Protein AF-A0A7C4PYD6-F1 (afdb_monomer_lite)

Foldseek 3Di:
DVVVVVVVVVVVVVVVVVVVVQKDWDAQDPFIDIAGPPDVLRVLQRLLRRLQVLLVVCVVVVVPPPSSFVSSQVSVCVNPVDRDTSCCCSPPDDSDHDDD

Radius of gyration: 19.45 Å; chains: 1; bounding box: 52×37×45 Å

Secondary structure (DSSP, 8-state):
-HHHHHHHHHHHHHHHHHHHT-EEEEEETTEEEEEETT-HHHHHHHHHHHHHHHHHHHHHTTT--HHHHHHHHHHHHHHH-----HHHHHHTS--PPPP-

Sequence (100 aa):
MKSFLAFVLIIIVLFIVGYFFGKRCYEIGSCKACWNLDNEISHYNAIIDVISCACIKAKSENYQNSTLNTLIETAYRGITEKDLNTEEICEKEALIKYET

Structure (mmCIF, N/CA/C/O backbone):
data_AF-A0A7C4PYD6-F1
#
_entry.id   AF-A0A7C4PYD6-F1
#
loop_
_atom_site.group_PDB
_atom_site.id
_atom_site.type_symbol
_atom_site.label_atom_id
_atom_site.label_alt_id
_atom_site.label_comp_id
_atom_site.label_asym_id
_atom_site.label_entity_id
_atom_site.label_seq_id
_atom_site.pdbx_PDB_ins_code
_atom_site.Cartn_x
_atom_site.Cartn_y
_atom_site.Cartn_z
_atom_site.occupancy
_atom_site.B_iso_or_equiv
_atom_site.auth_seq_id
_atom_site.auth_comp_id
_atom_site.auth_asym_id
_atom_site.auth_atom_id
_atom_site.pdbx_PDB_model_num
ATOM 1 N N . MET A 1 1 ? 39.159 -20.256 -29.359 1.00 60.56 1 MET A N 1
ATOM 2 C CA . MET A 1 1 ? 37.725 -20.564 -29.586 1.00 60.56 1 MET A CA 1
ATOM 3 C C . MET A 1 1 ? 36.952 -20.869 -28.301 1.00 60.56 1 MET A C 1
ATOM 5 O O . MET A 1 1 ? 36.018 -20.135 -28.022 1.00 60.56 1 MET A O 1
ATOM 9 N N . LYS A 1 2 ? 37.342 -21.857 -27.475 1.00 62.00 2 LYS A N 1
ATOM 10 C CA . LYS A 1 2 ? 36.602 -22.222 -26.241 1.00 62.00 2 LYS A CA 1
ATOM 11 C C . LYS A 1 2 ? 36.433 -21.071 -25.227 1.00 62.00 2 LYS A C 1
ATOM 13 O O . LYS A 1 2 ? 35.346 -20.887 -24.697 1.00 62.00 2 LYS A O 1
ATOM 18 N N . SER A 1 3 ? 37.470 -20.253 -25.027 1.00 68.12 3 SER A N 1
ATOM 19 C CA . SER A 1 3 ? 37.426 -19.122 -24.081 1.00 68.12 3 SER A CA 1
ATOM 20 C C . SER A 1 3 ? 36.535 -17.960 -24.541 1.00 68.12 3 SER A C 1
ATOM 22 O O . SER A 1 3 ? 35.935 -17.283 -23.716 1.00 68.12 3 SER A O 1
ATOM 24 N N . PHE A 1 4 ? 36.421 -17.742 -25.855 1.00 76.25 4 PHE A N 1
ATOM 25 C CA . PHE A 1 4 ? 35.554 -16.703 -26.421 1.00 76.25 4 PHE A CA 1
ATOM 26 C C . PHE A 1 4 ? 34.080 -17.101 -26.306 1.00 76.25 4 PHE A C 1
ATOM 28 O O . PHE A 1 4 ? 33.244 -16.296 -25.915 1.00 76.25 4 PHE A O 1
ATOM 35 N N . LEU A 1 5 ? 33.777 -18.378 -26.560 1.00 79.19 5 LEU A N 1
ATOM 36 C CA . LEU A 1 5 ? 32.423 -18.915 -26.448 1.00 79.19 5 LEU A CA 1
ATOM 37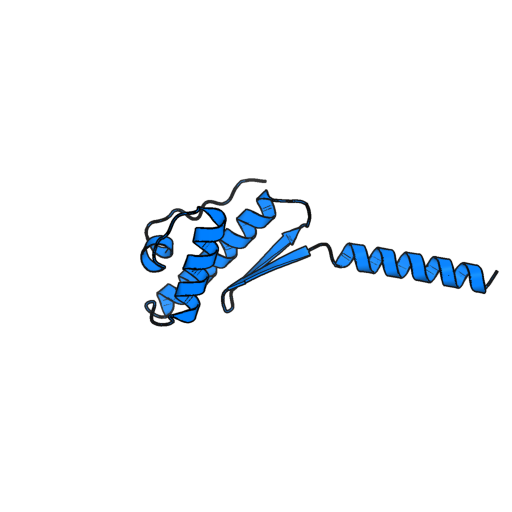 C C . LEU A 1 5 ? 31.896 -18.844 -25.005 1.00 79.19 5 LEU A C 1
ATOM 39 O O . LEU A 1 5 ? 30.744 -18.483 -24.794 1.00 79.19 5 LEU A O 1
ATOM 43 N N . ALA A 1 6 ? 32.758 -19.113 -24.019 1.00 81.12 6 ALA A N 1
ATOM 44 C CA . ALA A 1 6 ? 32.430 -18.966 -22.601 1.00 81.12 6 ALA A CA 1
ATOM 45 C C . ALA A 1 6 ? 32.145 -17.505 -22.211 1.00 81.12 6 ALA A C 1
ATOM 47 O O . ALA A 1 6 ? 31.192 -17.239 -21.485 1.00 81.12 6 ALA A O 1
ATOM 48 N N . PHE A 1 7 ? 32.927 -16.554 -22.729 1.00 85.06 7 PHE A N 1
ATOM 49 C CA . PHE A 1 7 ? 32.729 -15.127 -22.464 1.00 85.06 7 PHE A CA 1
ATOM 50 C C . PHE A 1 7 ? 31.402 -14.607 -23.037 1.00 85.06 7 PHE A C 1
ATOM 52 O O . PHE A 1 7 ? 30.660 -13.907 -22.353 1.00 85.06 7 PHE A O 1
ATOM 59 N N . VAL A 1 8 ? 31.057 -15.017 -24.261 1.00 86.44 8 VAL A N 1
ATOM 60 C CA . VAL A 1 8 ? 29.769 -14.679 -24.887 1.00 86.44 8 VAL A CA 1
ATOM 61 C C . VAL A 1 8 ? 28.598 -15.273 -24.096 1.00 86.44 8 VAL A C 1
ATOM 63 O O . VAL A 1 8 ? 27.612 -14.582 -23.855 1.00 86.44 8 VAL A O 1
ATOM 66 N N . LEU A 1 9 ? 28.724 -16.516 -23.623 1.00 86.75 9 LEU A N 1
ATOM 67 C CA . LEU A 1 9 ? 27.718 -17.161 -22.771 1.00 86.75 9 LEU A CA 1
ATOM 68 C C . LEU A 1 9 ? 27.501 -16.407 -21.453 1.00 86.75 9 LEU A C 1
ATOM 70 O O . LEU A 1 9 ? 26.359 -16.218 -21.044 1.00 86.75 9 LEU A O 1
ATOM 74 N N . ILE A 1 10 ? 28.574 -15.929 -20.820 1.00 88.62 10 ILE A N 1
ATOM 75 C CA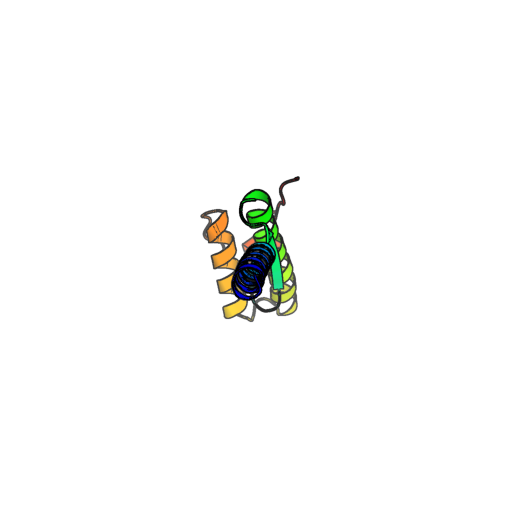 . ILE A 1 10 ? 28.493 -15.127 -19.591 1.00 88.62 10 ILE A CA 1
ATOM 76 C C . ILE A 1 10 ? 27.748 -13.813 -19.843 1.00 88.62 10 ILE A C 1
ATOM 78 O O . ILE A 1 10 ? 26.874 -13.456 -19.058 1.00 88.62 10 ILE A O 1
ATOM 82 N N . ILE A 1 11 ? 28.032 -13.116 -20.947 1.00 86.12 11 ILE A N 1
ATOM 83 C CA . ILE A 1 11 ? 27.328 -11.872 -21.296 1.00 86.12 11 ILE A CA 1
ATOM 84 C C . ILE A 1 11 ? 25.838 -12.132 -21.535 1.00 86.12 11 ILE A C 1
ATOM 86 O O . ILE A 1 11 ? 25.006 -11.379 -21.038 1.00 86.12 11 ILE A O 1
ATOM 90 N N . ILE A 1 12 ? 25.491 -13.213 -22.239 1.00 86.12 12 ILE A N 1
ATOM 91 C CA . ILE A 1 12 ? 24.092 -13.593 -22.476 1.00 86.12 12 ILE A CA 1
ATOM 92 C C . ILE A 1 12 ? 23.380 -13.876 -21.148 1.00 86.12 12 ILE A C 1
ATOM 94 O O . ILE A 1 12 ? 22.280 -13.376 -20.930 1.00 86.12 12 ILE A O 1
ATOM 98 N N . VAL A 1 13 ? 24.014 -14.614 -20.232 1.00 83.69 13 VAL A N 1
ATOM 99 C CA . VAL A 1 13 ? 23.452 -14.887 -18.900 1.00 83.69 13 VAL A CA 1
ATOM 100 C C . VAL A 1 13 ? 23.257 -13.594 -18.108 1.00 83.69 13 VAL A C 1
ATOM 102 O O . VAL A 1 13 ? 22.184 -13.392 -17.548 1.00 83.69 13 VAL A O 1
ATOM 105 N N . LEU A 1 14 ? 24.238 -12.688 -18.099 1.00 80.44 14 LEU A N 1
ATOM 106 C CA . LEU A 1 14 ? 24.119 -11.394 -17.418 1.00 80.44 14 LEU A CA 1
ATOM 107 C C . LEU A 1 14 ? 22.998 -10.525 -18.007 1.00 80.44 14 LEU A C 1
ATOM 109 O O . LEU A 1 14 ? 22.277 -9.870 -17.258 1.00 80.44 14 LEU A O 1
ATOM 113 N N . PHE A 1 15 ? 22.815 -10.551 -19.328 1.00 75.94 15 PHE A N 1
ATOM 114 C CA . PHE A 1 15 ? 21.753 -9.812 -20.009 1.00 75.94 15 PH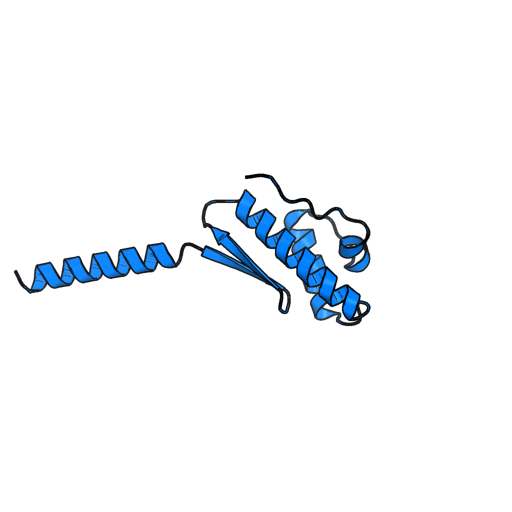E A CA 1
ATOM 115 C C . PHE A 1 15 ? 20.364 -10.374 -19.680 1.00 75.94 15 PHE A C 1
ATOM 117 O O . PHE A 1 15 ? 19.447 -9.619 -19.366 1.00 75.94 15 PHE A O 1
ATOM 124 N N . ILE A 1 16 ? 20.221 -11.705 -19.677 1.00 75.38 16 ILE A N 1
ATOM 125 C CA . ILE A 1 16 ? 18.986 -12.390 -19.271 1.00 75.38 16 ILE A CA 1
ATOM 126 C C . ILE A 1 16 ? 18.660 -12.059 -17.812 1.00 75.38 16 ILE A C 1
ATOM 128 O O . ILE A 1 16 ? 17.533 -11.683 -17.505 1.00 75.38 16 ILE A O 1
ATOM 132 N N . VAL A 1 17 ? 19.648 -12.138 -16.918 1.00 69.25 17 VAL A N 1
ATOM 133 C CA . VAL A 1 17 ? 19.485 -11.781 -15.505 1.00 69.25 17 VAL A CA 1
ATOM 134 C C . VAL A 1 17 ? 19.013 -10.329 -15.376 1.00 69.25 17 VAL A C 1
ATOM 136 O O . VAL A 1 17 ? 17.965 -10.093 -14.783 1.00 69.25 17 VAL A O 1
ATOM 139 N N . GLY A 1 18 ? 19.701 -9.367 -15.997 1.00 62.03 18 GLY A N 1
ATOM 140 C CA . GLY A 1 18 ? 19.307 -7.952 -15.964 1.00 62.03 18 GLY A CA 1
ATOM 141 C C . GLY A 1 18 ? 17.883 -7.699 -16.475 1.00 62.03 18 GLY A C 1
ATOM 142 O O . GLY A 1 18 ? 17.152 -6.909 -15.884 1.00 62.03 18 GLY A O 1
ATOM 143 N N . TYR A 1 19 ? 17.459 -8.425 -17.511 1.00 64.44 19 TYR A N 1
ATOM 144 C CA . TYR A 1 19 ? 16.111 -8.338 -18.073 1.00 64.44 19 TYR A CA 1
ATOM 145 C C . TYR A 1 19 ? 15.024 -8.875 -17.122 1.00 64.44 19 TYR A C 1
ATOM 147 O O . TYR A 1 19 ? 13.971 -8.257 -16.964 1.00 64.44 19 TYR A O 1
ATOM 155 N N . PHE A 1 20 ? 15.275 -9.993 -16.432 1.00 58.75 20 PHE A N 1
ATOM 156 C CA . PHE A 1 20 ? 14.317 -10.570 -15.476 1.00 58.75 20 PHE A CA 1
ATOM 157 C C . PHE A 1 20 ? 14.164 -9.751 -14.184 1.00 58.75 20 PHE A C 1
ATOM 159 O O . PHE A 1 20 ? 13.126 -9.839 -13.528 1.00 58.75 20 PHE A O 1
ATOM 166 N N . PHE A 1 21 ? 15.139 -8.905 -13.843 1.00 60.00 21 PHE A N 1
ATOM 167 C CA . PHE A 1 21 ? 15.057 -7.985 -12.702 1.00 60.00 21 PHE A CA 1
ATOM 168 C C . PHE A 1 21 ? 14.278 -6.685 -12.998 1.00 60.00 21 PHE A C 1
ATOM 170 O O . PHE A 1 21 ? 14.223 -5.791 -12.154 1.00 60.00 21 PHE A O 1
ATOM 177 N N . GLY A 1 22 ? 13.612 -6.595 -14.156 1.00 62.72 22 GLY A N 1
ATOM 178 C CA . GLY A 1 22 ? 12.888 -5.411 -14.629 1.00 62.72 22 GLY A CA 1
ATOM 179 C C . GLY A 1 22 ? 11.602 -5.027 -13.879 1.00 62.72 22 GLY A C 1
ATOM 180 O O . GLY A 1 22 ? 10.925 -4.080 -14.279 1.00 62.72 22 GLY A O 1
ATOM 181 N N . LYS A 1 23 ? 11.210 -5.763 -12.832 1.00 72.88 23 LYS A N 1
ATOM 182 C CA . LYS A 1 23 ? 9.969 -5.518 -12.082 1.00 72.88 23 LYS A CA 1
ATOM 183 C C . LYS A 1 23 ? 10.276 -5.093 -10.658 1.00 72.88 23 LYS A C 1
ATOM 185 O O . LYS A 1 23 ? 11.018 -5.761 -9.940 1.00 72.88 23 LYS A O 1
ATOM 190 N N . ARG A 1 24 ? 9.665 -3.993 -10.235 1.00 82.19 24 ARG A N 1
ATOM 191 C CA . ARG A 1 24 ? 9.677 -3.540 -8.842 1.00 82.19 24 ARG A CA 1
ATOM 192 C C . ARG A 1 24 ? 8.335 -3.876 -8.212 1.00 82.19 24 ARG A C 1
ATOM 194 O O . ARG A 1 24 ? 7.338 -3.984 -8.918 1.00 82.19 24 ARG A O 1
ATOM 201 N N . CYS A 1 25 ? 8.318 -4.090 -6.903 1.00 88.56 25 CYS A N 1
ATOM 202 C CA . CYS A 1 25 ? 7.098 -4.417 -6.178 1.00 88.56 25 CYS A CA 1
ATOM 203 C C . CYS A 1 25 ? 6.927 -3.496 -4.980 1.00 88.56 25 CYS A C 1
ATOM 205 O O . CYS A 1 25 ? 7.908 -3.131 -4.334 1.00 88.56 25 CYS A O 1
ATOM 207 N N . TYR A 1 26 ? 5.677 -3.144 -4.710 1.00 90.50 26 TYR A N 1
ATOM 208 C CA . TYR A 1 26 ? 5.249 -2.391 -3.547 1.00 90.50 26 TYR A CA 1
ATOM 209 C C . TYR A 1 26 ? 4.490 -3.339 -2.617 1.00 90.50 26 TYR A C 1
ATOM 211 O O . TYR A 1 26 ? 3.753 -4.204 -3.099 1.00 90.50 26 TYR A O 1
ATOM 219 N N . GLU A 1 27 ? 4.699 -3.222 -1.307 1.00 92.75 27 GLU A N 1
ATOM 220 C CA . GLU A 1 27 ? 4.145 -4.149 -0.319 1.00 92.75 27 GLU A CA 1
ATOM 221 C C . GLU A 1 27 ? 3.720 -3.414 0.958 1.00 92.75 27 GLU A C 1
ATOM 223 O O . GLU A 1 27 ? 4.487 -2.632 1.515 1.00 92.75 27 GLU A O 1
ATOM 228 N N . ILE A 1 28 ? 2.499 -3.690 1.423 1.00 91.88 28 ILE A N 1
ATOM 229 C CA . ILE A 1 28 ? 1.966 -3.258 2.719 1.00 91.88 28 ILE A CA 1
ATOM 230 C C . ILE A 1 28 ? 1.409 -4.492 3.428 1.00 91.88 28 ILE A C 1
ATOM 232 O O . ILE A 1 28 ? 0.414 -5.081 2.999 1.00 91.88 28 ILE A O 1
ATOM 236 N N . GLY A 1 29 ? 2.030 -4.887 4.540 1.00 88.81 29 GLY A N 1
ATOM 237 C CA . GLY A 1 29 ? 1.612 -6.069 5.293 1.00 88.81 29 GLY A CA 1
ATOM 238 C C . GLY A 1 29 ? 1.676 -7.336 4.435 1.00 88.81 29 GLY A C 1
ATOM 239 O O . GLY A 1 29 ? 2.755 -7.787 4.089 1.00 88.81 29 GLY A O 1
ATOM 240 N N . SER A 1 30 ? 0.520 -7.919 4.106 1.00 89.75 30 SER A N 1
ATOM 241 C CA . SER A 1 30 ? 0.415 -9.101 3.229 1.00 89.75 30 SER A CA 1
ATOM 242 C C . SER A 1 30 ? -0.003 -8.770 1.789 1.00 89.75 30 SER A C 1
ATOM 244 O O . SER A 1 30 ? -0.213 -9.679 0.988 1.00 89.75 30 SER A O 1
ATOM 246 N N . CYS A 1 31 ? -0.183 -7.490 1.467 1.00 93.62 31 CYS A N 1
ATOM 247 C CA . CYS A 1 31 ? -0.643 -7.017 0.167 1.00 93.62 31 CYS A CA 1
ATOM 248 C C . CYS A 1 31 ? 0.549 -6.587 -0.680 1.00 93.62 31 CYS A C 1
ATOM 250 O O . CYS A 1 31 ? 1.331 -5.747 -0.245 1.00 93.62 31 CYS A O 1
ATOM 252 N N . LYS A 1 32 ? 0.676 -7.140 -1.889 1.00 93.69 32 LYS A N 1
ATOM 253 C CA . LYS A 1 32 ? 1.810 -6.894 -2.783 1.00 93.69 32 LYS A CA 1
ATOM 254 C C . LYS A 1 32 ? 1.355 -6.756 -4.229 1.00 93.69 32 LYS A C 1
ATOM 256 O O . LYS A 1 32 ? 0.620 -7.608 -4.722 1.00 93.69 32 LYS A O 1
ATOM 261 N N . ALA A 1 33 ? 1.863 -5.743 -4.922 1.00 93.00 33 ALA A N 1
ATOM 262 C CA . ALA A 1 33 ? 1.697 -5.576 -6.362 1.00 93.00 33 ALA A CA 1
ATOM 263 C C . A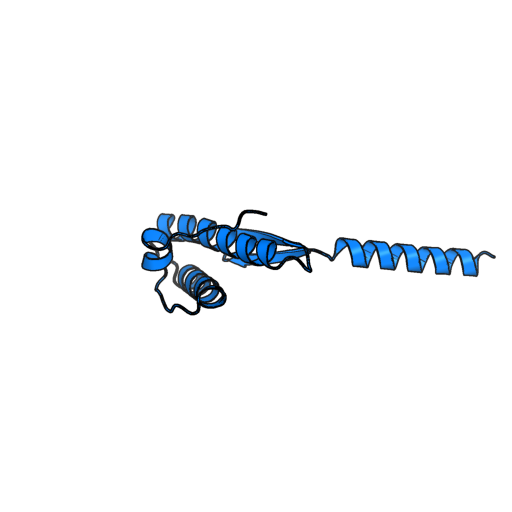LA A 1 33 ? 3.027 -5.166 -6.996 1.00 93.00 33 ALA A C 1
ATOM 265 O O . ALA A 1 33 ? 3.870 -4.547 -6.348 1.00 93.00 33 ALA A O 1
ATOM 266 N N . CYS A 1 34 ? 3.231 -5.528 -8.260 1.00 90.56 34 CYS A N 1
ATOM 267 C CA . CYS A 1 34 ? 4.467 -5.241 -8.980 1.00 90.56 34 CYS A CA 1
ATOM 268 C C . CYS A 1 34 ? 4.191 -4.441 -10.249 1.00 90.56 34 CYS A C 1
ATOM 270 O O . CYS A 1 34 ? 3.169 -4.643 -10.900 1.00 90.56 34 CYS A O 1
ATOM 272 N N . TRP A 1 35 ? 5.130 -3.574 -10.613 1.00 89.19 35 TRP A N 1
ATOM 273 C CA . TRP A 1 35 ? 5.079 -2.751 -11.813 1.00 89.19 35 TRP A CA 1
ATOM 274 C C . TRP A 1 35 ? 6.340 -2.934 -12.659 1.00 89.19 35 TRP A C 1
ATOM 276 O O . TRP A 1 35 ? 7.384 -3.392 -12.177 1.00 89.19 35 TRP A O 1
ATOM 286 N N . ASN A 1 36 ? 6.227 -2.588 -13.939 1.00 84.06 36 ASN A N 1
ATOM 287 C CA . ASN A 1 36 ? 7.362 -2.586 -14.854 1.00 84.06 36 ASN A CA 1
ATOM 288 C C . ASN A 1 36 ? 8.210 -1.332 -14.622 1.00 84.06 36 ASN A C 1
ATOM 290 O O . ASN A 1 36 ? 7.667 -0.228 -14.549 1.00 84.06 36 ASN A O 1
ATOM 294 N N . LEU A 1 37 ? 9.533 -1.498 -14.545 1.00 73.12 37 LEU A N 1
ATOM 295 C CA . LEU A 1 37 ? 10.461 -0.371 -14.629 1.00 73.12 37 LEU A CA 1
ATOM 296 C C . LEU A 1 37 ? 10.147 0.427 -15.908 1.00 73.12 37 LEU A C 1
ATOM 298 O O . LEU A 1 37 ? 9.833 -0.166 -16.938 1.00 73.12 37 LEU A O 1
ATOM 302 N N . ASP A 1 38 ? 10.153 1.754 -15.799 1.00 80.94 38 ASP A N 1
ATOM 303 C CA . ASP A 1 38 ? 9.808 2.718 -16.860 1.00 80.94 38 ASP A CA 1
ATOM 304 C C . ASP A 1 38 ? 8.309 2.905 -17.169 1.00 80.94 38 ASP A C 1
ATOM 306 O O . ASP A 1 38 ? 7.956 3.571 -18.140 1.00 80.94 38 ASP A O 1
ATOM 310 N N . ASN A 1 39 ? 7.401 2.384 -16.332 1.00 85.50 39 ASN A N 1
ATOM 311 C CA . ASN A 1 39 ? 5.969 2.685 -16.436 1.00 85.50 39 ASN A CA 1
ATOM 312 C C . ASN A 1 39 ? 5.412 3.274 -15.127 1.00 85.50 39 ASN A C 1
ATOM 314 O O . ASN A 1 39 ? 5.005 2.545 -14.218 1.00 85.50 39 ASN A O 1
ATOM 318 N N . GLU A 1 40 ? 5.376 4.608 -15.048 1.00 87.06 40 GLU A N 1
ATOM 319 C CA . GLU A 1 40 ? 4.872 5.351 -13.882 1.00 87.06 40 GLU A CA 1
ATOM 320 C C . GLU A 1 40 ? 3.374 5.132 -13.636 1.00 87.06 40 GLU A C 1
ATOM 322 O O . GLU A 1 40 ? 2.950 5.023 -12.487 1.00 87.06 40 GLU A O 1
ATOM 327 N N . ILE A 1 41 ? 2.578 4.973 -14.697 1.00 89.69 41 ILE A N 1
ATOM 328 C CA . ILE A 1 41 ? 1.147 4.658 -14.585 1.00 89.69 41 ILE A CA 1
ATOM 329 C C . ILE A 1 41 ? 0.963 3.290 -13.916 1.00 89.69 41 ILE A C 1
ATOM 331 O O . ILE A 1 41 ? 0.177 3.133 -12.981 1.00 89.69 41 ILE A O 1
ATOM 335 N N . SER A 1 42 ? 1.743 2.298 -14.345 1.00 90.00 42 SER A N 1
ATOM 336 C CA . SER A 1 42 ? 1.761 0.970 -13.734 1.00 90.00 42 SER A CA 1
ATOM 337 C C . SER A 1 42 ? 2.257 1.014 -12.290 1.00 90.00 42 SER A C 1
ATOM 339 O O . SER A 1 42 ? 1.765 0.233 -11.479 1.00 90.00 42 SER A O 1
ATOM 341 N N . HIS A 1 43 ? 3.211 1.893 -11.965 1.00 91.12 43 HIS A N 1
ATOM 342 C CA . HIS A 1 43 ? 3.690 2.086 -10.597 1.00 91.12 43 HIS A CA 1
ATOM 343 C C . HIS A 1 43 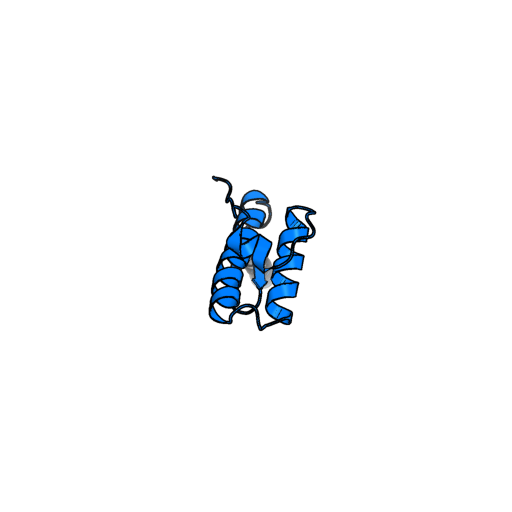? 2.582 2.628 -9.694 1.00 91.12 43 HIS A C 1
ATOM 345 O O . HIS A 1 43 ? 2.288 2.032 -8.660 1.00 91.12 43 HIS A O 1
ATOM 351 N N . TYR A 1 44 ? 1.920 3.705 -10.119 1.00 92.44 44 TYR A N 1
ATOM 352 C CA . TYR A 1 44 ? 0.800 4.295 -9.394 1.00 92.44 44 TYR A CA 1
ATOM 353 C C . TYR A 1 44 ? -0.329 3.280 -9.181 1.00 92.44 44 TYR A C 1
ATOM 355 O O . TYR A 1 44 ? -0.774 3.066 -8.054 1.00 92.44 44 TYR A O 1
ATOM 363 N N . ASN A 1 45 ? -0.730 2.575 -10.243 1.00 93.00 45 ASN A N 1
ATOM 364 C CA . ASN A 1 45 ? -1.768 1.549 -10.174 1.00 93.00 45 ASN A CA 1
ATOM 365 C C . ASN A 1 45 ? -1.398 0.409 -9.212 1.00 93.00 45 ASN A C 1
ATOM 367 O O . ASN A 1 45 ? -2.268 -0.083 -8.497 1.00 93.00 45 ASN A O 1
ATOM 371 N N . ALA A 1 46 ? -0.122 0.013 -9.159 1.00 93.44 46 ALA A N 1
ATOM 372 C CA . ALA A 1 46 ? 0.352 -0.991 -8.212 1.00 93.44 46 ALA A CA 1
ATOM 373 C C . ALA A 1 46 ? 0.260 -0.503 -6.755 1.00 93.44 46 ALA A C 1
ATOM 375 O O . ALA A 1 46 ? -0.136 -1.274 -5.884 1.00 93.44 46 ALA A O 1
ATOM 376 N N . ILE A 1 47 ? 0.576 0.767 -6.478 1.00 94.25 47 ILE A N 1
ATOM 377 C CA . ILE A 1 47 ? 0.406 1.344 -5.134 1.00 94.25 47 ILE A CA 1
ATOM 378 C C . ILE A 1 47 ? -1.080 1.362 -4.753 1.00 94.25 47 ILE A C 1
ATOM 380 O O . ILE A 1 47 ? -1.431 0.924 -3.658 1.00 94.25 47 ILE A O 1
ATOM 384 N N . ILE A 1 48 ? -1.959 1.791 -5.664 1.00 95.06 48 ILE A N 1
ATOM 385 C CA . ILE A 1 48 ? -3.414 1.796 -5.451 1.00 95.06 48 ILE A CA 1
ATOM 386 C C . ILE A 1 48 ? -3.954 0.388 -5.157 1.00 95.06 48 ILE A C 1
ATOM 388 O O . ILE A 1 48 ? -4.730 0.221 -4.215 1.00 95.06 48 ILE A O 1
ATOM 392 N N . ASP A 1 49 ? -3.506 -0.634 -5.893 1.00 94.88 49 ASP A N 1
ATOM 393 C CA . ASP A 1 49 ? -3.896 -2.031 -5.653 1.00 94.88 49 ASP A CA 1
ATOM 394 C C . ASP A 1 49 ? -3.479 -2.509 -4.253 1.00 94.88 49 ASP A C 1
ATOM 396 O O . ASP A 1 49 ? -4.250 -3.166 -3.545 1.00 94.88 49 ASP A O 1
ATOM 400 N N . VAL A 1 50 ? -2.267 -2.149 -3.825 1.00 96.38 50 VAL A N 1
ATOM 401 C CA . VAL A 1 50 ? -1.755 -2.510 -2.499 1.00 96.38 50 VAL A CA 1
ATOM 402 C C . VAL A 1 50 ? -2.519 -1.787 -1.394 1.00 96.38 50 VAL A C 1
ATOM 404 O O . VAL A 1 50 ? -2.904 -2.437 -0.422 1.00 96.38 50 VAL A O 1
ATOM 407 N N . ILE A 1 51 ? -2.788 -0.486 -1.547 1.00 96.44 51 ILE A N 1
ATOM 408 C CA . ILE A 1 51 ? -3.588 0.296 -0.592 1.00 96.44 51 ILE A CA 1
ATOM 409 C C . ILE A 1 51 ? -4.997 -0.290 -0.486 1.00 96.44 51 ILE A C 1
ATOM 411 O O . ILE A 1 51 ? -5.475 -0.526 0.620 1.00 96.44 51 ILE A O 1
ATOM 415 N N . SER A 1 52 ? -5.643 -0.599 -1.613 1.00 96.38 52 SER A N 1
ATOM 416 C CA . SER A 1 52 ? -6.987 -1.187 -1.633 1.00 96.38 52 SER A CA 1
ATOM 417 C C . SER A 1 52 ? -7.040 -2.522 -0.879 1.00 96.38 52 SER A C 1
ATOM 419 O O . SER A 1 52 ? -7.893 -2.724 -0.011 1.00 96.38 52 SER A O 1
ATOM 421 N N . CYS A 1 53 ? -6.073 -3.409 -1.126 1.00 96.06 53 CYS A N 1
ATOM 422 C CA . CYS A 1 53 ? -5.947 -4.669 -0.396 1.00 96.06 53 CYS A CA 1
ATOM 423 C C . CYS A 1 53 ? -5.693 -4.449 1.106 1.00 96.06 53 CYS A C 1
ATOM 425 O O . CYS A 1 53 ? -6.329 -5.087 1.950 1.00 96.06 53 CYS A O 1
ATOM 427 N N . ALA A 1 54 ? -4.792 -3.528 1.457 1.00 96.62 54 ALA A N 1
ATOM 428 C CA . ALA A 1 54 ? -4.468 -3.226 2.846 1.00 96.62 54 ALA A CA 1
ATOM 429 C C . ALA A 1 54 ? -5.681 -2.641 3.587 1.00 96.62 54 ALA A C 1
ATOM 431 O O . ALA A 1 54 ? -5.937 -3.027 4.725 1.00 96.62 54 ALA A O 1
ATOM 432 N N . CYS A 1 55 ? -6.485 -1.812 2.918 1.00 96.88 55 CYS A N 1
ATOM 433 C CA . CYS A 1 55 ? -7.746 -1.287 3.431 1.00 96.88 55 CYS A CA 1
ATOM 434 C C . CYS A 1 55 ? -8.768 -2.385 3.741 1.00 96.88 55 CYS A C 1
ATOM 436 O O . CYS A 1 55 ? -9.436 -2.316 4.769 1.00 96.88 55 CYS A O 1
ATOM 438 N N . ILE A 1 56 ? -8.885 -3.420 2.900 1.00 96.00 56 ILE A N 1
ATOM 439 C CA . ILE A 1 56 ? -9.759 -4.574 3.186 1.00 96.00 56 ILE A CA 1
ATOM 440 C C . ILE A 1 56 ? -9.323 -5.255 4.486 1.00 96.00 56 ILE A C 1
ATOM 442 O O . ILE A 1 56 ? -10.156 -5.573 5.336 1.00 96.00 56 ILE A O 1
ATOM 446 N N . LYS A 1 57 ? -8.012 -5.441 4.665 1.00 95.69 57 LYS A N 1
ATOM 447 C CA . LYS A 1 57 ? -7.466 -6.055 5.875 1.00 95.69 57 LYS A CA 1
ATOM 448 C C . LYS A 1 57 ? -7.667 -5.170 7.106 1.00 95.69 57 LYS A C 1
ATOM 450 O O . LYS A 1 57 ? -8.176 -5.658 8.112 1.00 95.69 57 LYS A O 1
ATOM 455 N N . ALA A 1 58 ? -7.355 -3.879 7.005 1.00 96.25 58 ALA A N 1
ATOM 456 C CA . ALA A 1 58 ? -7.553 -2.913 8.082 1.00 96.25 58 ALA A CA 1
ATOM 457 C C . ALA A 1 58 ? -9.023 -2.872 8.528 1.00 96.25 58 ALA A C 1
ATOM 459 O O . ALA A 1 58 ? -9.300 -2.986 9.720 1.00 96.25 58 ALA A O 1
ATOM 460 N N . LYS A 1 59 ? -9.968 -2.856 7.577 1.00 96.06 59 LYS A N 1
ATOM 461 C CA . LYS A 1 59 ? -11.409 -2.969 7.850 1.00 96.06 59 LYS A CA 1
ATOM 462 C C . LYS A 1 59 ? -11.771 -4.261 8.575 1.00 96.06 59 LYS A C 1
ATOM 464 O O . LYS A 1 59 ? -12.503 -4.223 9.558 1.00 96.06 59 LYS A O 1
ATOM 469 N N . SER A 1 60 ? -11.246 -5.404 8.126 1.00 95.88 60 SER A N 1
ATOM 470 C CA . SER A 1 60 ? -11.525 -6.700 8.767 1.00 95.88 60 SER A CA 1
ATOM 471 C C . SER A 1 60 ? -11.022 -6.781 10.214 1.00 95.88 60 SER A C 1
ATOM 473 O O . SER A 1 60 ? -11.601 -7.489 11.035 1.00 95.88 60 SER A O 1
ATOM 475 N N . GLU A 1 61 ? -9.982 -6.011 10.539 1.00 95.31 61 GLU A N 1
ATOM 476 C CA . GLU A 1 61 ? -9.389 -5.907 11.873 1.00 95.31 61 GLU A CA 1
ATOM 477 C C . GLU A 1 61 ? -9.934 -4.695 12.662 1.00 95.31 61 GLU A C 1
ATOM 479 O O . GLU A 1 61 ? -9.385 -4.364 13.710 1.00 95.31 61 GLU A O 1
ATOM 484 N N . ASN A 1 62 ? -10.999 -4.026 12.189 1.00 96.00 62 ASN A N 1
ATOM 485 C CA . ASN A 1 62 ? -11.562 -2.792 12.769 1.00 96.00 62 ASN A CA 1
ATOM 486 C C . ASN A 1 62 ? -10.488 -1.733 13.083 1.00 96.00 62 ASN A C 1
ATOM 488 O O . ASN A 1 62 ? -10.483 -1.134 14.161 1.00 96.00 62 ASN A O 1
ATOM 492 N N . TYR A 1 63 ? -9.529 -1.582 12.166 1.00 96.31 63 TYR A N 1
ATOM 493 C CA . TYR A 1 63 ? -8.424 -0.626 12.231 1.00 96.31 63 TYR A CA 1
ATOM 494 C C . TYR A 1 63 ? -7.563 -0.730 13.505 1.00 96.31 63 TYR A C 1
ATOM 496 O O . TYR A 1 63 ? -6.836 0.200 13.839 1.00 96.31 63 TYR A O 1
ATOM 504 N N . GLN A 1 64 ? -7.582 -1.865 14.216 1.00 96.38 64 GLN A N 1
ATOM 505 C CA . GLN A 1 64 ? -6.814 -2.043 15.459 1.00 96.38 64 GLN A CA 1
ATOM 506 C C . GLN A 1 64 ? -5.297 -2.138 15.224 1.00 96.38 64 GLN A C 1
ATOM 508 O O . GLN A 1 64 ? -4.496 -1.932 16.136 1.00 96.38 64 GLN A O 1
ATOM 513 N N . ASN A 1 65 ? -4.880 -2.463 14.001 1.00 96.12 65 ASN A N 1
ATOM 514 C CA . ASN A 1 65 ? -3.482 -2.651 13.647 1.00 96.12 65 ASN A CA 1
ATOM 515 C C . ASN A 1 65 ? -2.814 -1.321 13.276 1.00 96.12 65 ASN A C 1
ATOM 517 O O . ASN A 1 65 ? -2.777 -0.927 12.110 1.00 96.12 65 ASN A O 1
ATOM 521 N N . SER A 1 66 ? -2.240 -0.647 14.274 1.00 95.75 66 SER A N 1
ATOM 522 C CA . SER A 1 66 ? -1.596 0.661 14.094 1.00 95.75 66 SER A CA 1
ATOM 523 C C . SER A 1 66 ? -0.478 0.654 13.048 1.00 95.75 66 SER A C 1
ATOM 525 O O . SER A 1 66 ? -0.335 1.613 12.298 1.00 95.75 66 SER A O 1
ATOM 527 N N . THR A 1 67 ? 0.287 -0.438 12.947 1.00 96.50 67 THR A N 1
ATOM 528 C CA . THR A 1 67 ? 1.374 -0.550 11.963 1.00 96.50 67 THR A CA 1
ATOM 529 C C . THR A 1 67 ? 0.825 -0.614 10.542 1.00 96.50 67 THR A C 1
ATOM 531 O O . THR A 1 67 ? 1.330 0.075 9.658 1.00 96.50 67 THR A O 1
ATOM 534 N N . LEU A 1 68 ? -0.222 -1.414 10.316 1.00 96.19 68 LEU A N 1
ATOM 535 C CA . LEU A 1 68 ? -0.882 -1.493 9.014 1.00 96.19 68 LEU A CA 1
ATOM 536 C C . LEU A 1 68 ? -1.469 -0.135 8.608 1.00 96.19 68 LEU A C 1
ATOM 538 O O . LEU A 1 68 ? -1.267 0.298 7.476 1.00 96.19 68 LEU A O 1
ATOM 542 N N . ASN A 1 69 ? -2.122 0.546 9.547 1.00 96.69 69 ASN A N 1
ATOM 543 C CA . ASN A 1 69 ? -2.717 1.862 9.335 1.00 96.69 69 ASN A CA 1
ATOM 544 C C . ASN A 1 69 ? -1.662 2.904 8.924 1.00 96.69 69 ASN A C 1
ATOM 546 O O . ASN A 1 69 ? -1.763 3.517 7.864 1.00 96.69 69 ASN A O 1
ATOM 550 N N . THR A 1 70 ? -0.565 3.028 9.678 1.00 96.81 70 THR A N 1
ATOM 551 C CA . THR A 1 70 ? 0.510 3.977 9.342 1.00 96.81 70 THR A CA 1
ATOM 552 C C . THR A 1 70 ? 1.146 3.690 7.977 1.00 96.81 70 THR A C 1
ATOM 554 O O . THR A 1 70 ? 1.542 4.621 7.269 1.00 96.81 70 THR A O 1
ATOM 557 N N . LEU A 1 71 ? 1.244 2.419 7.570 1.00 96.25 71 LEU A N 1
ATOM 558 C CA . LEU A 1 71 ? 1.738 2.060 6.238 1.00 96.25 71 LEU A CA 1
ATOM 559 C C . LEU A 1 71 ? 0.769 2.495 5.130 1.00 96.25 71 LEU A C 1
ATOM 561 O O . LEU A 1 71 ? 1.227 3.017 4.115 1.00 96.25 71 LEU A O 1
ATOM 565 N N . ILE A 1 72 ? -0.543 2.326 5.331 1.00 96.31 72 ILE A N 1
ATOM 566 C CA . ILE A 1 72 ? -1.578 2.805 4.400 1.00 96.31 72 ILE A CA 1
ATOM 567 C C . ILE A 1 72 ? -1.489 4.328 4.249 1.00 96.31 72 ILE A C 1
ATOM 569 O O . ILE A 1 72 ? -1.410 4.830 3.128 1.00 96.31 72 ILE A O 1
ATOM 573 N N . GLU A 1 73 ? -1.428 5.052 5.366 1.00 96.62 73 GLU A N 1
ATOM 574 C CA . GLU A 1 73 ? -1.332 6.518 5.404 1.00 96.62 73 GLU A CA 1
ATOM 575 C C . GLU A 1 73 ? -0.072 7.016 4.692 1.00 96.62 73 GLU A C 1
ATOM 577 O O . GLU A 1 73 ? -0.126 7.915 3.853 1.00 96.62 73 GLU A O 1
ATOM 582 N N . THR A 1 74 ? 1.070 6.380 4.965 1.00 95.12 74 THR A N 1
ATOM 583 C CA . THR A 1 74 ? 2.349 6.734 4.338 1.00 95.12 74 THR A CA 1
ATOM 584 C C . THR A 1 74 ? 2.322 6.494 2.832 1.00 95.12 74 THR A C 1
ATOM 586 O O . THR A 1 74 ? 2.793 7.340 2.069 1.00 95.12 74 THR A O 1
ATOM 589 N N . ALA A 1 75 ? 1.766 5.363 2.394 1.00 94.50 75 ALA A N 1
ATOM 590 C CA . ALA A 1 75 ? 1.648 5.038 0.979 1.00 94.50 75 ALA A CA 1
ATOM 591 C C . ALA A 1 75 ? 0.743 6.034 0.247 1.00 94.50 75 ALA A C 1
ATOM 593 O O . ALA A 1 75 ? 1.114 6.549 -0.806 1.00 94.50 75 ALA A O 1
ATOM 594 N N . TYR A 1 76 ? -0.414 6.346 0.834 1.00 94.81 76 TYR A N 1
ATOM 595 C CA . TYR A 1 76 ? -1.387 7.266 0.256 1.00 94.81 76 TYR A CA 1
ATOM 596 C C . TYR A 1 76 ? -0.853 8.701 0.179 1.00 94.81 76 TYR A C 1
ATOM 598 O O . TYR A 1 76 ? -0.956 9.348 -0.869 1.00 94.81 76 TYR A O 1
ATOM 606 N N . ARG A 1 77 ? -0.200 9.185 1.243 1.00 94.81 77 ARG A N 1
ATOM 607 C CA . ARG A 1 77 ? 0.474 10.490 1.240 1.00 94.81 77 ARG A CA 1
ATOM 608 C C . ARG A 1 77 ? 1.577 10.550 0.188 1.00 94.81 77 ARG A C 1
ATOM 610 O O . ARG A 1 77 ? 1.734 11.572 -0.467 1.00 94.81 77 ARG A O 1
ATOM 617 N N . GLY A 1 78 ? 2.303 9.451 -0.017 1.00 91.12 78 GLY A N 1
ATOM 618 C CA . GLY A 1 78 ? 3.362 9.359 -1.024 1.00 91.12 78 GLY A CA 1
ATOM 619 C C . GLY A 1 78 ? 2.893 9.562 -2.470 1.00 91.12 78 GLY A C 1
ATOM 620 O O . GLY A 1 78 ? 3.715 9.912 -3.310 1.00 91.12 78 GLY A O 1
ATOM 621 N N . ILE A 1 79 ? 1.601 9.368 -2.763 1.00 91.44 79 ILE A N 1
ATOM 622 C CA . ILE A 1 79 ? 1.042 9.516 -4.120 1.00 91.44 79 ILE A CA 1
ATOM 623 C C . ILE A 1 79 ? 0.036 10.665 -4.268 1.00 91.44 79 ILE A C 1
ATOM 625 O O . ILE A 1 79 ? -0.319 11.006 -5.393 1.00 91.44 79 ILE A O 1
ATOM 629 N N . THR A 1 80 ? -0.447 11.247 -3.167 1.00 90.62 80 THR A N 1
ATOM 630 C CA . THR A 1 80 ? -1.453 12.327 -3.192 1.00 90.62 80 THR A CA 1
ATOM 631 C C . THR A 1 80 ? -1.036 13.599 -2.457 1.00 90.62 80 THR A C 1
ATOM 633 O O . THR A 1 80 ? -1.731 14.603 -2.575 1.00 90.62 80 THR A O 1
ATOM 636 N N . GLU A 1 81 ? 0.039 13.553 -1.662 1.00 90.56 81 GLU A N 1
ATOM 637 C CA . GLU A 1 81 ? 0.461 14.602 -0.716 1.00 90.56 81 GLU A CA 1
ATOM 638 C C . GLU A 1 81 ? -0.582 14.969 0.359 1.00 90.56 81 GLU A C 1
ATOM 640 O O . GLU A 1 81 ? -0.349 15.861 1.175 1.00 90.56 81 GLU A O 1
ATOM 645 N N . LYS A 1 82 ? -1.718 14.263 0.420 1.00 90.50 82 LYS A N 1
ATOM 646 C CA . LYS A 1 82 ? -2.737 14.458 1.452 1.00 90.50 82 LYS A CA 1
ATOM 647 C C . LYS A 1 82 ? -2.352 13.725 2.735 1.00 90.50 82 LYS A C 1
ATOM 649 O O . LYS A 1 82 ? -1.918 12.574 2.695 1.00 90.50 82 LYS A O 1
ATOM 654 N N . ASP A 1 83 ? -2.584 14.376 3.870 1.00 92.56 83 ASP A N 1
ATOM 655 C CA . ASP A 1 83 ? -2.433 13.782 5.199 1.00 92.56 83 ASP A CA 1
ATOM 656 C C . ASP A 1 83 ? -3.821 13.400 5.729 1.00 92.56 83 ASP A C 1
ATOM 658 O O . ASP A 1 83 ? -4.541 14.221 6.293 1.00 92.56 83 ASP A O 1
ATOM 662 N N . LEU A 1 84 ? -4.226 12.164 5.440 1.00 94.38 84 LEU A N 1
ATOM 663 C CA . LEU A 1 84 ? -5.495 11.573 5.864 1.00 94.38 84 LEU A CA 1
ATOM 664 C C . LEU A 1 84 ? -5.208 10.359 6.736 1.00 94.38 84 LEU A C 1
ATOM 666 O O . LEU A 1 84 ? -4.193 9.688 6.544 1.00 94.38 84 LEU A O 1
ATOM 670 N N . ASN A 1 85 ? -6.118 10.052 7.656 1.00 96.12 85 ASN A N 1
ATOM 671 C CA . ASN A 1 85 ? -6.021 8.814 8.422 1.00 96.12 85 ASN A CA 1
ATOM 672 C C . ASN A 1 85 ? -6.513 7.608 7.602 1.00 96.12 85 ASN A C 1
ATOM 674 O O . ASN A 1 85 ? -7.206 7.743 6.590 1.00 96.12 85 ASN A O 1
ATOM 678 N N . THR A 1 86 ? -6.166 6.409 8.063 1.00 95.06 86 THR A N 1
ATOM 679 C CA . THR A 1 86 ? -6.505 5.156 7.373 1.00 95.06 86 THR A CA 1
ATOM 680 C C . THR A 1 86 ? -8.004 4.978 7.126 1.00 95.06 86 THR A C 1
ATOM 682 O O . THR A 1 86 ? -8.386 4.538 6.044 1.00 95.06 86 THR A O 1
ATOM 685 N N . GLU A 1 87 ? -8.867 5.324 8.084 1.00 95.50 87 GLU A N 1
ATOM 686 C CA . GLU A 1 87 ? -10.321 5.182 7.917 1.00 95.50 87 GLU A CA 1
ATOM 687 C C . GLU A 1 87 ? -10.838 6.085 6.792 1.00 95.50 87 GLU A C 1
ATOM 689 O O . GLU A 1 87 ? -11.596 5.646 5.928 1.00 95.50 87 GLU A O 1
ATOM 694 N N . GLU A 1 88 ? -10.368 7.331 6.733 1.00 95.38 88 GLU A N 1
ATOM 695 C CA . GLU A 1 88 ? -10.729 8.277 5.677 1.00 95.38 88 GLU A CA 1
ATOM 696 C C . GLU A 1 88 ? -10.281 7.797 4.298 1.00 95.38 88 GLU A C 1
ATOM 698 O O . GLU A 1 88 ? -11.076 7.811 3.356 1.00 95.38 88 GLU A O 1
ATOM 703 N N . ILE A 1 89 ? -9.045 7.307 4.193 1.00 95.56 89 ILE A N 1
ATOM 704 C CA . ILE A 1 89 ? -8.504 6.749 2.949 1.00 95.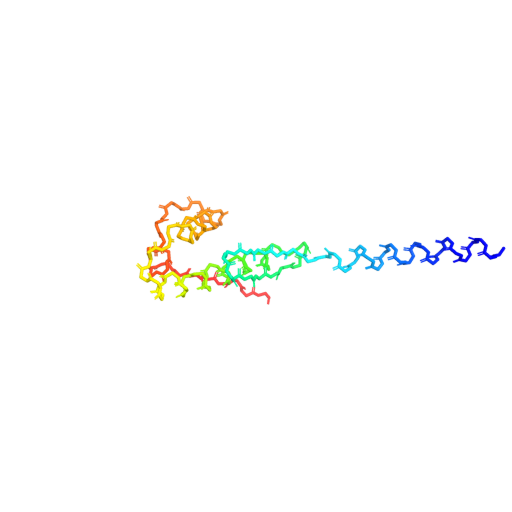56 89 ILE A CA 1
ATOM 705 C C . ILE A 1 89 ? -9.342 5.551 2.495 1.00 95.56 89 ILE A C 1
ATOM 707 O O . ILE A 1 89 ? -9.711 5.447 1.328 1.00 95.56 89 ILE A O 1
ATOM 711 N N . CYS A 1 90 ? -9.646 4.637 3.413 1.00 95.50 90 CYS A N 1
ATOM 712 C CA . CYS A 1 90 ? -10.283 3.376 3.074 1.00 95.50 90 CYS A CA 1
ATOM 713 C C . CYS A 1 90 ? -11.799 3.490 2.852 1.00 95.50 90 CYS A C 1
ATOM 715 O O . CYS A 1 90 ? -12.379 2.598 2.223 1.00 95.50 90 CYS A O 1
ATOM 717 N N . GLU A 1 91 ? -12.466 4.520 3.377 1.00 93.62 91 GLU A N 1
ATOM 718 C CA . GLU A 1 91 ? -13.929 4.660 3.310 1.00 93.62 91 GLU A CA 1
ATOM 719 C C . GLU A 1 91 ? -14.423 5.815 2.446 1.00 93.62 91 GLU A C 1
ATOM 721 O O . GLU A 1 91 ? -15.498 5.697 1.856 1.00 93.62 91 GLU A O 1
ATOM 726 N N . LYS A 1 92 ? -13.676 6.919 2.370 1.00 87.69 92 LYS A N 1
ATOM 727 C CA . LYS A 1 92 ? -14.142 8.154 1.722 1.00 87.69 92 LYS A CA 1
ATOM 728 C C . LYS A 1 92 ? -13.435 8.435 0.404 1.00 87.69 92 LYS A C 1
ATOM 730 O O . LYS A 1 92 ? -14.050 8.989 -0.504 1.00 87.69 92 LYS A O 1
ATOM 735 N N . GLU A 1 93 ? -12.159 8.078 0.292 1.00 91.38 93 GLU A N 1
ATOM 736 C CA . GLU A 1 93 ? -11.382 8.362 -0.910 1.00 91.38 93 GLU A CA 1
ATOM 737 C C . GLU A 1 93 ? -11.647 7.334 -2.016 1.00 91.38 93 GLU A C 1
ATOM 739 O O . GLU A 1 93 ? -11.713 6.122 -1.799 1.00 91.38 93 GLU A O 1
ATOM 744 N N . ALA A 1 94 ? -11.763 7.832 -3.246 1.00 83.25 94 ALA A N 1
ATOM 745 C CA . ALA A 1 94 ? -11.808 6.982 -4.422 1.00 83.25 94 ALA A CA 1
ATOM 746 C C . ALA A 1 94 ? -10.377 6.571 -4.795 1.00 83.25 94 ALA A C 1
ATOM 748 O O . ALA A 1 94 ? -9.580 7.382 -5.267 1.00 83.25 94 ALA A O 1
ATOM 749 N N . LEU A 1 95 ? -10.056 5.295 -4.599 1.00 85.62 95 LEU A N 1
ATOM 750 C CA . LEU A 1 95 ? -8.797 4.697 -5.038 1.00 85.62 95 LEU A CA 1
ATOM 751 C C . LEU A 1 95 ? -8.862 4.413 -6.548 1.00 85.62 95 LEU A C 1
ATOM 753 O O . LEU A 1 95 ? -9.157 3.299 -6.980 1.00 85.62 95 LEU A O 1
ATOM 757 N N . ILE A 1 96 ? -8.668 5.460 -7.351 1.00 86.62 96 ILE A N 1
ATOM 758 C CA . ILE A 1 96 ? -8.818 5.420 -8.811 1.00 86.62 96 ILE A CA 1
ATOM 759 C C . ILE A 1 96 ? -7.543 4.868 -9.443 1.00 86.62 96 ILE A C 1
ATOM 761 O O . ILE A 1 96 ? -6.446 5.312 -9.127 1.00 86.62 96 ILE A O 1
ATOM 765 N N . LYS A 1 97 ? -7.692 3.924 -10.374 1.00 88.50 97 LYS A N 1
ATOM 766 C CA . LYS A 1 97 ? -6.607 3.463 -11.247 1.00 88.50 97 LYS A CA 1
ATOM 767 C C . LYS A 1 97 ? -6.692 4.190 -12.581 1.00 88.50 97 LYS A C 1
ATOM 769 O O . LYS A 1 97 ? -7.789 4.444 -13.073 1.00 88.50 97 LYS A O 1
ATOM 774 N N . TYR A 1 98 ? -5.548 4.471 -13.186 1.00 84.00 98 TYR A N 1
ATOM 775 C CA . TYR A 1 98 ? -5.498 4.964 -14.557 1.00 84.00 98 TYR A CA 1
ATOM 776 C C . TYR A 1 98 ? -5.658 3.807 -15.543 1.00 84.00 98 TYR A C 1
ATOM 778 O O . TYR A 1 98 ? -5.072 2.736 -15.350 1.00 84.00 98 TYR A O 1
ATOM 786 N N . GLU A 1 99 ? -6.429 4.032 -16.604 1.00 74.19 99 GLU A N 1
ATOM 787 C CA . GLU A 1 99 ? -6.471 3.128 -17.752 1.00 74.19 99 GLU A CA 1
ATOM 788 C C . GLU A 1 99 ? -5.146 3.228 -18.524 1.00 74.19 99 GLU A C 1
ATOM 790 O O . GLU A 1 99 ? -4.608 4.319 -18.724 1.00 74.19 99 GLU A O 1
ATOM 795 N N . THR A 1 100 ? -4.593 2.072 -18.888 1.00 58.94 100 THR A N 1
ATOM 796 C CA . THR A 1 100 ? -3.348 1.915 -19.661 1.00 58.94 100 THR A CA 1
ATOM 797 C C . THR A 1 100 ? -3.637 1.686 -21.128 1.00 58.94 100 THR A C 1
ATOM 799 O O . THR A 1 100 ? -4.540 0.857 -21.389 1.00 58.94 100 THR A O 1
#

pLDDT: mean 87.78, std 10.32, range [58.75, 96.88]